Protein AF-L5NZW1-F1 (afdb_monomer_lite)

Radius of gyration: 22.96 Å; chains: 1; bounding box: 48×51×49 Å

pLDDT: mean 84.39, std 19.13, range [32.06, 98.5]

Foldseek 3Di:
DDDDDPDPDPPDPVPDDPVVVVDDDPVVVCVVVVNDDDDDDDDDDDDDDDDDDPLVCLLVVLLVVVVVDDCPVAPQQHEDEDADDDPPDPSRVSNVNSNCVSCVVVRYHYDYDHNPPPPD

Sequence (120 aa):
MSNSAVGCGMHTDDNENPADWLSVPEDVILEACGNPPLPELGIVEQVWETDPIPEAEVPKAAAKAVDTLSFADVPEGGEVALGVGSRGIANLPDIVAGVVDAVSEAGYEPFVFPAMGSHG

Secondary structure (DSSP, 8-state):
-------------TTS-THHHHPPPHHHHHHHTT-PPPPPP----------PPPGGGHHHHHHHHHTTS--TTSPTT-EEEEEE--TT-TTHHHHHHHHHHHHHHTT-EEEEEE--TT--

Structure (mmCIF, N/CA/C/O backbone):
data_AF-L5NZW1-F1
#
_entry.id   AF-L5NZW1-F1
#
loop_
_atom_site.group_PDB
_atom_site.id
_atom_site.type_symbol
_atom_site.label_atom_id
_atom_site.label_alt_id
_atom_site.label_comp_id
_atom_site.label_asym_id
_atom_site.label_entity_id
_atom_site.label_seq_id
_atom_site.pdbx_PDB_ins_code
_atom_site.Cartn_x
_atom_site.Cartn_y
_atom_site.Cartn_z
_atom_site.occupancy
_atom_site.B_iso_or_equiv
_atom_site.auth_seq_id
_atom_site.auth_comp_id
_atom_site.auth_asym_id
_atom_site.auth_atom_id
_atom_site.pdbx_PDB_model_num
ATOM 1 N N . MET A 1 1 ? 30.563 38.244 17.157 1.00 45.81 1 MET A N 1
ATOM 2 C CA . MET A 1 1 ? 29.337 37.431 17.065 1.00 45.81 1 MET A CA 1
ATOM 3 C C . MET A 1 1 ? 28.380 38.134 16.123 1.00 45.81 1 MET A C 1
ATOM 5 O O . MET A 1 1 ? 27.900 39.203 16.462 1.00 45.81 1 MET A O 1
ATOM 9 N N . SER A 1 2 ? 28.184 37.580 14.933 1.00 35.69 2 SER A N 1
ATOM 10 C CA . SER A 1 2 ? 26.993 37.800 14.115 1.00 35.69 2 SER A CA 1
ATOM 11 C C . SER A 1 2 ? 26.959 36.657 13.108 1.00 35.69 2 SER A C 1
ATOM 13 O O . SER A 1 2 ? 27.820 36.574 12.235 1.00 35.69 2 SER A O 1
ATOM 15 N N . ASN A 1 3 ? 26.040 35.719 13.327 1.00 37.75 3 ASN A N 1
ATOM 16 C CA . ASN A 1 3 ? 25.684 34.695 12.354 1.00 37.75 3 ASN A CA 1
ATOM 17 C C . ASN A 1 3 ? 24.956 35.389 11.202 1.00 37.75 3 ASN A C 1
ATOM 19 O O . ASN A 1 3 ? 23.942 36.044 11.436 1.00 37.75 3 ASN A O 1
ATOM 23 N N . SER A 1 4 ? 25.417 35.190 9.972 1.00 36.84 4 SER A N 1
ATOM 24 C CA . SER A 1 4 ? 24.576 35.372 8.793 1.00 36.84 4 SER A CA 1
ATOM 25 C C . SER A 1 4 ? 24.3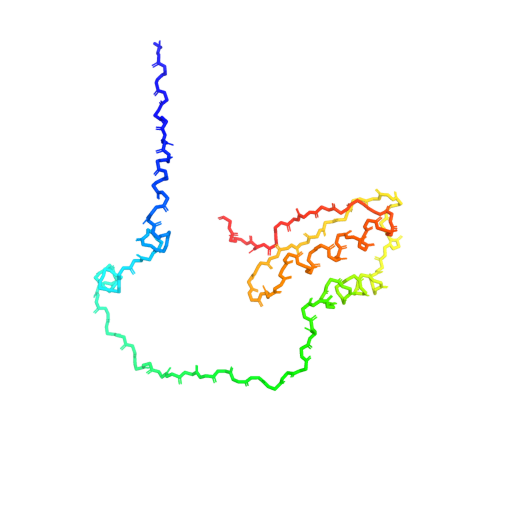94 33.996 8.171 1.00 36.84 4 SER A C 1
ATOM 27 O O . SER A 1 4 ? 25.341 33.391 7.673 1.00 36.84 4 SER A O 1
ATOM 29 N N . ALA A 1 5 ? 23.188 33.459 8.337 1.00 37.28 5 ALA A N 1
ATOM 30 C CA . ALA A 1 5 ? 22.764 32.221 7.717 1.00 37.28 5 ALA A CA 1
ATOM 31 C C . ALA A 1 5 ? 22.720 32.426 6.198 1.00 37.28 5 ALA A C 1
ATOM 33 O O . ALA A 1 5 ? 22.036 33.325 5.710 1.00 37.28 5 ALA A O 1
ATOM 34 N N . VAL A 1 6 ? 23.448 31.591 5.458 1.00 40.75 6 VAL A N 1
ATOM 35 C CA . VAL A 1 6 ? 23.277 31.468 4.010 1.00 40.75 6 VAL A CA 1
ATOM 36 C C . VAL A 1 6 ? 21.967 30.719 3.796 1.00 40.75 6 VAL A C 1
ATOM 38 O O . VAL A 1 6 ? 21.898 29.503 3.957 1.00 40.75 6 VAL A O 1
ATOM 41 N N . GLY A 1 7 ? 20.903 31.466 3.510 1.00 33.06 7 GLY A N 1
ATOM 42 C CA . GLY A 1 7 ? 19.650 30.903 3.030 1.00 33.06 7 GLY A CA 1
ATOM 43 C C . GLY A 1 7 ? 19.849 30.403 1.605 1.00 33.06 7 GLY A C 1
ATOM 44 O O . GLY A 1 7 ? 20.057 31.200 0.694 1.00 33.06 7 GLY A O 1
ATOM 45 N N . CYS A 1 8 ? 19.800 29.087 1.413 1.00 32.06 8 CYS A N 1
ATOM 46 C CA . CYS A 1 8 ? 19.634 28.496 0.093 1.00 32.06 8 CYS A CA 1
ATOM 47 C C . CYS A 1 8 ? 18.162 28.686 -0.296 1.00 32.06 8 CYS A C 1
ATOM 49 O O . CYS A 1 8 ? 17.291 27.926 0.122 1.00 32.06 8 CYS A O 1
ATOM 51 N N . GLY A 1 9 ? 17.866 29.787 -0.986 1.00 35.25 9 GLY A N 1
ATOM 52 C CA . GLY A 1 9 ? 16.557 30.011 -1.584 1.00 35.25 9 GLY A CA 1
ATOM 53 C C . GLY A 1 9 ? 16.448 29.175 -2.851 1.00 35.25 9 GLY A C 1
ATOM 54 O O . GLY A 1 9 ? 17.135 29.470 -3.825 1.00 35.25 9 GLY A O 1
ATOM 55 N N . MET A 1 10 ? 15.598 28.148 -2.841 1.00 43.09 10 MET A N 1
ATOM 56 C CA . MET A 1 10 ? 15.109 27.541 -4.077 1.00 43.09 10 MET A CA 1
ATOM 57 C C . MET A 1 10 ? 14.234 28.585 -4.771 1.00 43.09 10 MET A C 1
ATOM 59 O O . MET A 1 10 ? 13.127 28.877 -4.321 1.00 43.09 10 MET A O 1
ATOM 63 N N . HIS A 1 11 ? 14.767 29.205 -5.820 1.00 41.41 11 HIS A N 1
ATOM 64 C CA . HIS A 1 11 ? 13.953 29.895 -6.808 1.00 41.41 11 HIS A CA 1
ATOM 65 C C . HIS A 1 11 ? 13.449 28.802 -7.747 1.00 41.41 11 HIS A C 1
ATOM 67 O O . HIS A 1 11 ? 14.227 28.253 -8.519 1.00 41.41 11 HIS A O 1
ATOM 73 N N . THR A 1 12 ? 12.194 28.397 -7.594 1.00 45.81 12 THR A N 1
ATOM 74 C CA . THR A 1 12 ? 11.551 27.489 -8.542 1.00 45.81 12 THR A CA 1
ATOM 75 C C . THR A 1 12 ? 10.972 28.350 -9.656 1.00 45.81 12 THR A C 1
ATOM 77 O O . THR A 1 12 ? 9.923 28.966 -9.475 1.00 45.81 12 THR A O 1
ATOM 80 N N . ASP A 1 13 ? 11.682 28.447 -10.778 1.00 47.59 13 ASP A N 1
ATOM 81 C CA . ASP A 1 13 ? 11.063 28.861 -12.032 1.00 47.59 13 ASP A CA 1
ATOM 82 C C . ASP A 1 13 ? 10.147 27.713 -12.490 1.00 47.59 13 ASP A C 1
ATOM 84 O O . ASP A 1 13 ? 10.609 26.610 -12.774 1.00 47.59 13 ASP A O 1
ATOM 88 N N . ASP A 1 14 ? 8.837 27.968 -12.567 1.00 53.41 14 ASP A N 1
ATOM 89 C CA . ASP A 1 14 ? 7.776 27.001 -12.926 1.00 53.41 14 ASP A CA 1
ATOM 90 C C . ASP A 1 14 ? 7.855 26.482 -14.386 1.00 53.41 14 ASP A C 1
ATOM 92 O O . ASP A 1 14 ? 6.894 25.924 -14.917 1.00 53.41 14 ASP A O 1
ATOM 96 N N . ASN A 1 15 ? 8.988 26.688 -15.065 1.00 55.72 15 ASN A N 1
ATOM 97 C CA . ASN A 1 15 ? 9.197 26.400 -16.484 1.00 55.72 15 ASN A CA 1
ATOM 98 C C . ASN A 1 15 ? 10.436 25.529 -16.769 1.00 55.72 15 ASN A C 1
ATOM 100 O O . ASN A 1 15 ? 10.734 25.271 -17.935 1.00 55.72 15 ASN A O 1
ATOM 104 N N . GLU A 1 16 ? 11.154 25.074 -15.739 1.00 57.50 16 GLU A N 1
ATOM 105 C CA . GLU A 1 16 ? 12.257 24.118 -15.877 1.00 57.50 16 GLU A CA 1
ATOM 106 C C . GLU A 1 16 ? 11.764 22.703 -15.553 1.00 57.50 16 GLU A C 1
ATOM 108 O O . GLU A 1 16 ? 11.171 22.452 -14.501 1.00 57.50 16 GLU A O 1
ATOM 113 N N . ASN A 1 17 ? 11.973 21.760 -16.476 1.00 65.50 17 ASN A N 1
ATOM 114 C CA . ASN A 1 17 ? 11.604 20.368 -16.254 1.00 65.50 17 ASN A CA 1
ATOM 115 C C . ASN A 1 17 ? 12.516 19.793 -15.162 1.00 65.50 17 ASN A C 1
ATOM 117 O O . ASN A 1 17 ? 13.733 19.766 -15.347 1.00 65.50 17 ASN A O 1
ATOM 121 N N . PRO A 1 18 ? 11.979 19.278 -14.044 1.00 58.09 18 PRO A N 1
ATOM 122 C CA . PRO A 1 18 ? 12.816 18.774 -12.972 1.00 58.09 18 PRO A CA 1
ATOM 123 C C . PRO A 1 18 ? 13.696 17.572 -13.362 1.00 58.09 18 PRO A C 1
ATOM 125 O O . PRO A 1 18 ? 14.648 17.240 -12.661 1.00 58.09 18 PRO A O 1
ATOM 128 N N . ALA A 1 19 ? 13.415 16.925 -14.495 1.00 60.75 19 ALA A N 1
ATOM 129 C CA . ALA A 1 19 ? 14.306 15.921 -15.063 1.00 60.75 19 ALA A CA 1
ATOM 130 C C . ALA A 1 19 ? 15.689 16.495 -15.427 1.00 60.75 19 ALA A C 1
ATOM 132 O O . ALA A 1 19 ? 16.689 15.801 -15.251 1.00 60.75 19 ALA A O 1
ATOM 133 N N . ASP A 1 20 ? 15.762 17.762 -15.843 1.00 62.72 20 ASP A N 1
ATOM 134 C CA . ASP A 1 20 ? 16.984 18.377 -16.375 1.00 62.72 20 ASP A CA 1
ATOM 135 C C . ASP A 1 20 ? 18.071 18.574 -15.300 1.00 62.72 20 ASP A C 1
ATOM 137 O O . ASP A 1 20 ? 19.254 18.641 -15.628 1.00 62.72 20 ASP A O 1
ATOM 141 N N . TRP A 1 21 ? 17.703 18.602 -14.010 1.00 61.47 21 TRP A N 1
ATOM 142 C CA . TRP A 1 21 ? 18.652 18.659 -12.885 1.00 61.47 21 TRP A CA 1
ATOM 143 C C . TRP A 1 21 ? 18.908 17.304 -12.206 1.00 61.47 21 TRP A C 1
ATOM 145 O O . TRP A 1 21 ? 19.814 17.198 -11.377 1.00 61.47 21 TRP A O 1
ATOM 155 N N . LEU A 1 22 ? 18.133 16.268 -12.542 1.00 67.06 22 LEU A N 1
ATOM 156 C CA . LEU A 1 22 ? 18.255 14.916 -11.978 1.00 67.06 22 LEU A CA 1
ATOM 157 C C . LEU A 1 22 ? 18.990 13.941 -12.905 1.00 67.06 22 LEU A C 1
ATOM 159 O O . LEU A 1 22 ? 19.487 12.915 -12.436 1.00 67.06 22 LEU A O 1
ATOM 163 N N . SER A 1 23 ? 19.060 14.229 -14.205 1.00 81.19 23 SER A N 1
ATOM 164 C CA . SER A 1 23 ? 19.738 13.377 -15.181 1.00 81.19 23 SER A CA 1
ATOM 165 C C . SER A 1 23 ? 21.145 13.877 -15.495 1.00 81.19 23 SER A C 1
ATOM 167 O O . SER A 1 23 ? 21.329 15.018 -15.911 1.00 81.19 23 SER A O 1
ATOM 169 N N . VAL A 1 24 ? 22.137 12.999 -15.353 1.00 84.62 24 VAL A N 1
ATOM 170 C CA . VAL A 1 24 ? 23.502 13.244 -15.835 1.00 84.62 24 VAL A CA 1
ATOM 171 C C . VAL A 1 24 ? 23.609 12.718 -17.273 1.00 84.62 24 VAL A C 1
ATOM 173 O O . VAL A 1 24 ? 23.203 11.577 -17.511 1.00 84.62 24 VAL A O 1
ATOM 176 N N . PRO A 1 25 ? 24.139 13.505 -18.226 1.00 88.50 25 PRO A N 1
ATOM 177 C CA . PRO A 1 25 ? 24.402 13.035 -19.584 1.00 88.50 25 PRO A CA 1
ATOM 178 C C . PRO A 1 25 ? 25.300 11.788 -19.620 1.00 88.50 25 PRO A C 1
ATOM 180 O O . PRO A 1 25 ? 26.214 11.640 -18.806 1.00 88.50 25 PRO A O 1
ATOM 183 N N . GLU A 1 26 ? 25.048 10.886 -20.571 1.00 87.00 26 GLU A N 1
ATOM 184 C CA . GLU A 1 26 ? 25.789 9.621 -20.707 1.00 87.00 26 GLU A CA 1
ATOM 185 C C . GLU A 1 26 ? 27.298 9.840 -20.883 1.00 87.00 26 GLU A C 1
ATOM 187 O O . GLU A 1 26 ? 28.101 9.145 -20.265 1.00 87.00 26 GLU A O 1
ATOM 192 N N . ASP A 1 27 ? 27.690 10.826 -21.686 1.00 89.94 27 ASP A N 1
ATOM 193 C CA . ASP A 1 27 ? 29.088 11.173 -21.942 1.00 89.94 27 ASP A CA 1
ATOM 194 C C . ASP A 1 27 ? 29.824 11.589 -20.662 1.00 89.94 27 ASP A C 1
ATOM 196 O O . ASP A 1 27 ? 30.942 11.135 -20.423 1.00 89.94 27 ASP A O 1
ATOM 200 N N . VAL A 1 28 ? 29.170 12.361 -19.792 1.00 91.25 28 VAL A N 1
ATOM 201 C CA . VAL A 1 28 ? 29.706 12.746 -18.478 1.00 91.25 28 VAL A CA 1
ATOM 202 C C . VAL A 1 28 ? 29.886 11.525 -17.569 1.00 91.25 28 VAL A C 1
ATOM 204 O O . VAL A 1 28 ? 30.892 11.423 -16.863 1.00 91.25 28 VAL A O 1
ATOM 207 N N . ILE A 1 29 ? 28.944 10.574 -17.589 1.00 89.12 29 ILE A N 1
ATOM 208 C CA . ILE A 1 29 ? 29.047 9.323 -16.817 1.00 89.12 29 ILE A CA 1
ATOM 209 C C . ILE A 1 29 ? 30.225 8.484 -17.323 1.00 89.12 29 ILE A C 1
ATOM 211 O O . ILE A 1 29 ? 31.037 8.011 -16.525 1.00 89.12 29 ILE A O 1
ATOM 215 N N . LEU A 1 30 ? 30.343 8.313 -18.641 1.00 89.75 30 LEU A N 1
ATOM 216 C CA . LEU A 1 30 ? 31.421 7.544 -19.260 1.00 89.75 30 LEU A CA 1
ATOM 217 C C . LEU A 1 30 ? 32.791 8.161 -18.961 1.00 89.75 30 LEU A C 1
ATOM 219 O O . LEU A 1 30 ? 33.702 7.432 -18.557 1.00 89.75 30 LEU A O 1
ATOM 223 N N . GLU A 1 31 ? 32.922 9.486 -19.067 1.00 93.19 31 GLU A N 1
ATOM 224 C CA . GLU A 1 31 ? 34.147 10.210 -18.721 1.00 93.19 31 GLU A CA 1
ATOM 225 C C . GLU A 1 31 ? 34.522 10.002 -17.247 1.00 93.19 31 GLU A C 1
ATOM 227 O O . GLU A 1 31 ? 35.653 9.606 -16.950 1.00 93.19 31 GLU A O 1
ATOM 232 N N . ALA A 1 32 ? 33.572 10.187 -16.324 1.00 92.81 32 ALA A N 1
ATOM 233 C CA . ALA A 1 32 ? 33.794 10.006 -14.888 1.00 92.81 32 ALA A CA 1
ATOM 234 C C . ALA A 1 32 ? 34.198 8.566 -14.524 1.00 92.81 32 ALA A C 1
ATOM 236 O O . ALA A 1 32 ? 34.987 8.351 -13.602 1.00 92.81 32 ALA A O 1
ATOM 237 N N . CYS A 1 33 ? 33.690 7.575 -15.261 1.00 91.62 33 CYS A N 1
ATOM 238 C CA . CYS A 1 33 ? 34.047 6.168 -15.102 1.00 91.62 33 CYS A CA 1
ATOM 239 C C . CYS A 1 33 ? 35.350 5.766 -15.821 1.00 91.62 33 CYS A C 1
ATOM 241 O O . CYS A 1 33 ? 35.762 4.611 -15.711 1.00 91.62 33 CYS A O 1
ATOM 243 N N . GLY A 1 34 ? 36.017 6.683 -16.531 1.00 94.69 34 GLY A N 1
ATOM 244 C CA . GLY A 1 34 ? 37.280 6.422 -17.226 1.00 94.69 34 GLY A CA 1
ATOM 245 C C . GLY A 1 34 ? 37.129 5.755 -18.596 1.00 94.69 34 GLY A C 1
ATOM 246 O O . GLY A 1 34 ? 38.048 5.065 -19.034 1.00 94.69 34 GLY A O 1
ATOM 247 N N . ASN A 1 35 ? 35.990 5.949 -19.267 1.00 92.31 35 ASN A N 1
ATOM 248 C CA . ASN A 1 35 ? 35.655 5.388 -20.581 1.00 92.31 35 ASN A CA 1
ATOM 249 C C . ASN A 1 35 ? 35.917 3.873 -20.701 1.00 92.31 35 ASN A C 1
ATOM 251 O O . ASN A 1 35 ? 36.620 3.437 -21.622 1.00 92.31 35 ASN A O 1
ATOM 255 N N . PRO A 1 36 ? 35.390 3.043 -19.781 1.00 92.56 36 PRO A N 1
ATOM 256 C CA . PRO A 1 36 ? 35.540 1.604 -19.899 1.00 92.56 36 PRO A CA 1
ATOM 257 C C . PRO A 1 36 ? 34.781 1.109 -21.142 1.00 92.56 36 PRO A C 1
ATOM 259 O O . PRO A 1 36 ? 33.702 1.625 -21.446 1.00 92.56 36 PRO A O 1
ATOM 262 N N . PRO A 1 37 ? 35.287 0.092 -21.860 1.00 91.12 37 PRO A N 1
ATOM 263 C CA . PRO A 1 37 ? 34.492 -0.559 -22.890 1.00 91.12 37 PRO A CA 1
ATOM 264 C C . PRO A 1 37 ? 33.258 -1.190 -22.235 1.00 91.12 37 PRO A C 1
ATOM 266 O O . PRO A 1 37 ? 33.385 -2.015 -21.326 1.00 91.12 37 PRO A O 1
ATOM 269 N N . LEU A 1 38 ? 32.066 -0.796 -22.683 1.00 88.38 38 LEU A N 1
ATOM 270 C CA . LEU A 1 38 ? 30.826 -1.427 -22.243 1.00 88.38 38 LEU A CA 1
ATOM 271 C C . LEU A 1 38 ? 30.731 -2.846 -22.832 1.00 88.38 38 LEU A C 1
ATOM 273 O O . LEU A 1 38 ? 31.165 -3.068 -23.967 1.00 88.38 38 LEU A O 1
ATOM 277 N N . PRO A 1 39 ? 30.183 -3.821 -22.085 1.00 90.88 39 PRO A N 1
ATOM 278 C CA . PRO A 1 39 ? 29.913 -5.145 -22.632 1.00 90.88 39 PRO A CA 1
ATOM 279 C C . PRO A 1 39 ? 28.852 -5.065 -23.738 1.00 90.88 39 PRO A C 1
ATOM 281 O O . PRO A 1 39 ? 28.100 -4.096 -23.822 1.00 90.88 39 PRO A O 1
ATOM 284 N N . GLU A 1 40 ? 28.748 -6.107 -24.565 1.00 92.44 40 GLU A N 1
ATOM 285 C CA . GLU A 1 40 ? 27.620 -6.230 -25.492 1.00 92.44 40 GLU A CA 1
ATOM 286 C C . GLU A 1 40 ? 26.306 -6.277 -24.696 1.00 92.44 40 GLU A C 1
ATOM 288 O O . GLU A 1 40 ? 26.093 -7.168 -23.870 1.00 92.44 40 GLU A O 1
ATOM 293 N N . LEU A 1 41 ? 25.435 -5.293 -24.924 1.00 91.75 41 LEU A N 1
ATOM 294 C CA . LEU A 1 41 ? 24.122 -5.205 -24.294 1.00 91.75 41 LEU A CA 1
ATOM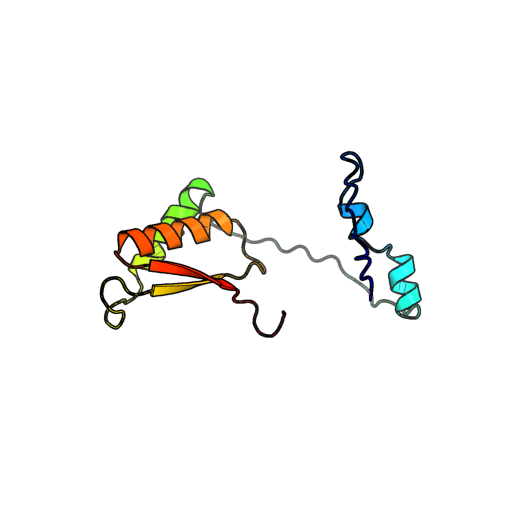 295 C C . LEU A 1 41 ? 23.063 -5.770 -25.243 1.00 91.75 41 LEU A C 1
ATOM 297 O O . LEU A 1 41 ? 23.034 -5.444 -26.429 1.00 91.75 41 LEU A O 1
ATOM 301 N N . GLY A 1 42 ? 22.172 -6.604 -24.711 1.00 92.62 42 GLY A N 1
ATOM 302 C CA . GLY A 1 42 ? 20.978 -7.072 -25.409 1.00 92.62 42 GLY A CA 1
ATOM 303 C C . GLY A 1 42 ? 19.730 -6.398 -24.850 1.00 92.62 42 GLY A C 1
ATOM 304 O O . GLY A 1 42 ? 19.648 -6.141 -23.649 1.00 92.62 42 GLY A O 1
ATOM 305 N N . ILE A 1 43 ? 18.743 -6.138 -25.707 1.00 93.50 43 ILE A N 1
ATOM 306 C CA . ILE A 1 43 ? 17.421 -5.697 -25.254 1.00 93.50 43 ILE A CA 1
ATOM 307 C C . ILE A 1 43 ? 16.683 -6.914 -24.697 1.00 93.50 43 ILE A C 1
ATOM 309 O O . ILE A 1 43 ? 16.551 -7.930 -25.381 1.00 93.50 43 ILE A O 1
ATOM 313 N N . VAL A 1 44 ? 16.195 -6.800 -23.464 1.00 93.00 44 VAL A N 1
ATOM 314 C CA . VAL A 1 44 ? 15.314 -7.790 -22.841 1.00 93.00 44 VAL A CA 1
ATOM 315 C C . VAL A 1 44 ? 13.963 -7.132 -22.612 1.00 93.00 44 VAL A C 1
ATOM 317 O O . VAL A 1 44 ? 13.878 -6.102 -21.948 1.00 93.00 44 VAL A O 1
ATOM 320 N N . GLU A 1 45 ? 12.912 -7.737 -23.152 1.00 91.56 45 GLU A N 1
ATOM 321 C CA . GLU A 1 45 ? 11.535 -7.382 -22.830 1.00 91.56 45 GLU A CA 1
ATOM 322 C C . GLU A 1 45 ? 10.970 -8.429 -21.872 1.00 91.56 45 GLU A C 1
ATOM 324 O O . GLU A 1 45 ? 11.072 -9.634 -22.109 1.00 91.56 45 GLU A O 1
ATOM 329 N N . GLN A 1 46 ? 10.386 -7.964 -20.772 1.00 88.62 46 GLN A N 1
ATOM 330 C CA . GLN A 1 46 ? 9.741 -8.822 -19.790 1.00 88.62 46 GLN A CA 1
ATOM 331 C C . GLN A 1 46 ? 8.228 -8.716 -19.965 1.00 88.62 46 GLN A C 1
ATOM 333 O O . GLN A 1 46 ? 7.612 -7.744 -19.530 1.00 88.62 46 GLN A O 1
ATOM 338 N N . VAL A 1 47 ? 7.642 -9.729 -20.598 1.00 90.38 47 VAL A N 1
ATOM 339 C CA . VAL A 1 47 ? 6.194 -9.851 -20.788 1.00 90.38 47 VAL A CA 1
ATOM 340 C C . VAL A 1 47 ? 5.652 -10.810 -19.738 1.00 90.38 47 VAL A C 1
ATOM 342 O O . VAL A 1 47 ? 6.095 -11.955 -19.654 1.00 90.38 47 VAL A O 1
ATOM 345 N N . TRP A 1 48 ? 4.695 -10.350 -18.939 1.00 85.81 48 TRP A N 1
ATOM 346 C CA . TRP A 1 48 ? 4.019 -11.181 -17.950 1.00 85.81 48 TRP A CA 1
ATOM 347 C C . TRP A 1 48 ? 2.596 -11.493 -18.404 1.00 85.81 48 TRP A C 1
ATOM 349 O O . TRP A 1 48 ? 1.857 -10.587 -18.784 1.00 85.81 48 TRP A O 1
ATOM 359 N N . GLU A 1 49 ? 2.186 -12.756 -18.300 1.00 91.56 49 GLU A N 1
ATOM 360 C CA . GLU A 1 49 ? 0.766 -13.109 -18.289 1.00 91.56 49 GLU A CA 1
ATOM 361 C C . GLU A 1 49 ? 0.248 -12.896 -16.863 1.00 91.56 49 GLU A C 1
ATOM 363 O O . GLU A 1 49 ? 0.591 -13.649 -15.951 1.00 91.56 49 GLU A O 1
ATOM 368 N N . THR A 1 50 ? -0.521 -11.829 -16.648 1.00 89.19 50 THR A N 1
ATOM 369 C CA . THR A 1 50 ? -1.055 -11.476 -15.327 1.00 89.19 50 THR A CA 1
ATOM 370 C C . THR A 1 50 ? -2.571 -11.357 -15.359 1.00 89.19 50 THR A C 1
ATOM 372 O O . THR A 1 50 ? -3.166 -11.007 -16.376 1.00 89.19 50 THR A O 1
ATOM 375 N N . ASP A 1 51 ? -3.185 -11.630 -14.210 1.00 92.81 51 ASP A N 1
ATOM 376 C CA . ASP A 1 51 ? -4.560 -11.249 -13.887 1.00 92.81 51 ASP A CA 1
ATOM 377 C C . ASP A 1 51 ? -4.479 -10.166 -12.796 1.00 92.81 51 ASP A C 1
ATOM 379 O O . ASP A 1 51 ? -4.374 -10.491 -11.608 1.00 92.81 51 ASP A O 1
ATOM 383 N N . PRO A 1 52 ? -4.332 -8.881 -13.174 1.00 91.81 52 PRO A N 1
ATOM 384 C CA . PRO A 1 52 ? -4.050 -7.821 -12.219 1.00 91.81 52 PRO A CA 1
ATOM 385 C C . PRO A 1 52 ? -5.296 -7.448 -11.415 1.00 91.81 52 PRO A C 1
ATOM 387 O O . PRO A 1 52 ? -6.418 -7.443 -11.920 1.00 91.81 52 PRO A O 1
ATOM 390 N N . ILE A 1 53 ? -5.082 -7.028 -10.168 1.00 95.00 53 ILE A N 1
ATOM 391 C CA . ILE A 1 53 ? -6.130 -6.367 -9.389 1.00 95.00 53 ILE A CA 1
ATOM 392 C C . ILE A 1 53 ? -6.441 -5.026 -10.075 1.00 95.00 53 ILE A C 1
ATOM 394 O O . ILE A 1 53 ? -5.511 -4.242 -10.289 1.00 95.00 53 ILE A O 1
ATOM 398 N N . PRO A 1 54 ? -7.710 -4.729 -10.415 1.00 95.31 54 PRO A N 1
ATOM 399 C CA . PRO A 1 54 ? -8.084 -3.417 -10.933 1.00 95.31 54 PRO A CA 1
ATOM 400 C C . PRO A 1 54 ? -7.687 -2.316 -9.948 1.00 95.31 54 PRO A C 1
ATOM 402 O O . PRO A 1 54 ? -7.923 -2.468 -8.753 1.00 95.31 54 PRO A O 1
ATOM 405 N N . GLU A 1 55 ? -7.145 -1.196 -10.431 1.00 93.56 55 GLU A N 1
ATOM 406 C CA . GLU A 1 55 ? -6.629 -0.109 -9.574 1.00 93.56 55 GLU A CA 1
ATOM 407 C C . GLU A 1 55 ? -7.644 0.341 -8.510 1.00 93.56 55 GLU A C 1
ATOM 409 O O . GLU A 1 55 ? -7.308 0.459 -7.336 1.00 93.56 55 GLU A O 1
ATOM 414 N N . ALA A 1 56 ? -8.919 0.465 -8.887 1.00 95.75 56 ALA A N 1
ATOM 415 C CA . ALA A 1 56 ? -9.998 0.846 -7.973 1.00 95.75 56 ALA A CA 1
ATOM 416 C C . ALA A 1 56 ? -10.274 -0.173 -6.843 1.00 95.75 56 ALA A C 1
ATOM 418 O O . ALA A 1 56 ? -10.859 0.185 -5.824 1.00 95.75 56 ALA A O 1
ATOM 419 N N . GLU A 1 57 ? -9.880 -1.438 -7.008 1.00 97.56 57 GLU A N 1
ATOM 420 C CA . GLU A 1 57 ? -10.033 -2.496 -5.999 1.00 97.56 57 GLU A CA 1
ATOM 421 C C . GLU A 1 57 ? -8.763 -2.675 -5.147 1.00 97.56 57 GLU A C 1
ATOM 423 O O . GLU A 1 57 ? -8.808 -3.392 -4.146 1.00 97.56 57 GLU A O 1
ATOM 428 N N . VAL A 1 58 ? -7.642 -2.026 -5.491 1.00 97.69 58 VAL A N 1
ATOM 429 C CA . VAL A 1 58 ? -6.360 -2.165 -4.774 1.00 97.69 58 VAL A CA 1
ATOM 430 C C . VAL A 1 58 ? -6.472 -1.824 -3.281 1.00 97.69 58 VAL A C 1
ATOM 432 O O . VAL A 1 58 ? -6.055 -2.670 -2.484 1.00 97.69 58 VAL A O 1
ATOM 435 N N . PRO A 1 59 ? -7.072 -0.688 -2.855 1.00 97.75 59 PRO A N 1
ATOM 436 C CA . PRO A 1 59 ? -7.204 -0.379 -1.428 1.00 97.75 59 PRO A CA 1
ATOM 437 C C . PRO A 1 59 ? -7.959 -1.468 -0.665 1.00 97.75 59 PRO A C 1
ATOM 439 O O . PRO A 1 59 ? -7.538 -1.916 0.397 1.00 97.75 59 PRO A O 1
ATOM 442 N N . LYS A 1 60 ? -9.057 -1.959 -1.246 1.00 97.81 60 LYS A N 1
ATOM 443 C CA . LYS A 1 60 ? -9.905 -2.990 -0.644 1.00 97.81 60 LYS A CA 1
ATOM 444 C C . LYS A 1 60 ? -9.208 -4.347 -0.583 1.00 97.81 60 LYS A C 1
ATOM 446 O O . LYS A 1 60 ? -9.370 -5.081 0.390 1.00 97.81 60 LYS A O 1
ATOM 451 N N . ALA A 1 61 ? -8.442 -4.699 -1.613 1.00 97.81 61 ALA A N 1
ATOM 452 C CA . ALA A 1 61 ? -7.636 -5.912 -1.611 1.00 97.81 61 ALA A CA 1
ATOM 453 C C . ALA A 1 61 ? -6.541 -5.852 -0.534 1.00 97.81 61 ALA A C 1
ATOM 455 O O . ALA A 1 61 ? -6.322 -6.846 0.160 1.00 97.81 61 ALA A O 1
ATOM 456 N N . ALA A 1 62 ? -5.904 -4.690 -0.358 1.00 97.69 62 ALA A N 1
ATOM 457 C CA . ALA A 1 62 ? -4.917 -4.455 0.691 1.00 97.69 62 ALA A CA 1
ATOM 458 C C . ALA A 1 62 ? -5.545 -4.516 2.095 1.00 97.69 62 ALA A C 1
ATOM 460 O O . ALA A 1 62 ? -5.033 -5.230 2.954 1.00 97.69 62 ALA A O 1
ATOM 461 N N . ALA A 1 63 ? -6.697 -3.869 2.297 1.00 98.06 63 ALA A N 1
ATOM 462 C CA . ALA A 1 63 ? -7.473 -3.936 3.535 1.00 98.06 63 ALA A CA 1
ATOM 463 C C . ALA A 1 63 ? -7.818 -5.386 3.911 1.00 98.06 63 ALA A C 1
ATOM 465 O O . ALA A 1 63 ? -7.530 -5.835 5.015 1.00 98.06 63 ALA A O 1
ATOM 466 N N . LYS A 1 64 ? -8.324 -6.174 2.955 1.00 97.94 64 LYS A N 1
ATOM 467 C CA . LYS A 1 64 ? -8.647 -7.594 3.164 1.00 97.94 64 LYS A CA 1
ATOM 468 C C . LYS A 1 64 ? -7.433 -8.441 3.568 1.00 97.94 64 LYS A C 1
ATOM 470 O O . LYS A 1 64 ? -7.588 -9.462 4.233 1.00 97.94 64 LYS A O 1
ATOM 475 N N . ALA A 1 65 ? -6.223 -8.068 3.153 1.00 97.12 65 ALA A N 1
ATOM 476 C CA . ALA A 1 65 ? -5.021 -8.782 3.577 1.00 97.12 65 ALA A CA 1
ATOM 477 C C . ALA A 1 65 ? -4.769 -8.629 5.089 1.00 97.12 65 ALA A C 1
ATOM 479 O O . ALA A 1 65 ? -4.259 -9.564 5.710 1.00 97.12 65 ALA A O 1
ATOM 480 N N . VAL A 1 66 ? -5.176 -7.505 5.691 1.00 97.12 66 VAL A N 1
ATOM 481 C CA . VAL A 1 66 ? -5.073 -7.255 7.139 1.00 97.12 66 VAL A CA 1
ATOM 482 C C . VAL A 1 66 ? -5.904 -8.257 7.940 1.00 97.12 66 VAL A C 1
ATOM 484 O O . VAL A 1 66 ? -5.429 -8.728 8.970 1.00 97.12 66 VAL A O 1
ATOM 487 N N . ASP A 1 67 ? -7.061 -8.692 7.426 1.00 94.06 67 ASP A N 1
ATOM 488 C CA . ASP A 1 67 ? -7.927 -9.698 8.071 1.00 94.06 67 ASP A CA 1
ATOM 489 C C . ASP A 1 67 ? -7.215 -11.037 8.344 1.00 94.06 67 ASP A C 1
ATOM 491 O O . ASP A 1 67 ? -7.667 -11.844 9.156 1.00 94.06 67 ASP A O 1
ATOM 495 N N . THR A 1 68 ? -6.112 -11.310 7.638 1.00 95.25 68 THR A N 1
ATOM 496 C CA . THR A 1 68 ? -5.326 -12.543 7.800 1.00 95.25 68 THR A CA 1
ATOM 497 C C . THR A 1 68 ? -4.267 -12.454 8.901 1.00 95.25 68 THR A C 1
ATOM 499 O O . THR A 1 68 ? -3.659 -13.469 9.251 1.00 95.25 68 THR A O 1
ATOM 502 N N . LEU A 1 69 ? -4.032 -11.260 9.449 1.00 94.12 69 LEU A N 1
ATOM 503 C CA . LEU A 1 69 ? -3.034 -11.008 10.480 1.00 94.12 69 LEU A CA 1
ATOM 504 C C . LEU A 1 69 ? -3.601 -11.300 11.875 1.00 94.12 69 LEU A C 1
ATOM 506 O O . LEU A 1 69 ? -4.773 -11.072 12.162 1.00 94.12 69 LEU A O 1
ATOM 510 N N . SER A 1 70 ? -2.742 -11.793 12.768 1.00 94.06 70 SER A N 1
ATOM 511 C CA . SER A 1 70 ? -3.088 -11.957 14.181 1.00 94.06 70 SER A CA 1
ATOM 512 C C . SER A 1 70 ? -2.680 -10.718 14.966 1.00 94.06 70 SER A C 1
ATOM 514 O O . SER A 1 70 ? -1.503 -10.363 14.986 1.00 94.06 70 SER A O 1
ATOM 516 N N . PHE A 1 71 ? -3.638 -10.130 15.679 1.00 94.19 71 PHE A N 1
ATOM 517 C CA . PHE A 1 71 ? -3.401 -9.046 16.634 1.00 94.19 71 PHE A CA 1
ATOM 518 C C . PHE A 1 71 ? -3.490 -9.507 18.098 1.00 94.19 71 PHE A C 1
ATOM 520 O O . PHE A 1 71 ? -3.543 -8.683 19.002 1.00 94.19 71 PHE A O 1
ATOM 527 N N . ALA A 1 72 ? -3.502 -10.821 18.354 1.00 93.38 72 ALA A N 1
ATOM 528 C CA . ALA A 1 72 ? -3.755 -11.381 19.687 1.00 93.38 72 ALA A CA 1
ATOM 529 C C . ALA A 1 72 ? -2.781 -10.894 20.780 1.00 93.38 72 ALA A C 1
ATOM 531 O O . ALA A 1 72 ? -3.170 -10.798 21.941 1.00 93.38 72 ALA A O 1
ATOM 532 N N . ASP A 1 73 ? -1.540 -10.577 20.403 1.00 94.38 73 ASP A N 1
ATOM 533 C CA . ASP A 1 73 ? -0.496 -10.095 21.316 1.00 94.38 73 ASP A CA 1
ATOM 534 C C . ASP A 1 73 ? -0.331 -8.563 21.294 1.00 94.38 73 ASP A C 1
ATOM 536 O O . ASP A 1 73 ? 0.516 -8.016 22.004 1.00 94.38 73 ASP A O 1
ATOM 540 N N . VAL A 1 74 ? -1.120 -7.855 20.480 1.00 94.62 74 VAL A N 1
ATOM 541 C CA . VAL A 1 74 ? -1.121 -6.390 20.423 1.00 94.62 74 VAL A CA 1
ATOM 542 C C . VAL A 1 74 ? -2.119 -5.879 21.465 1.00 94.62 74 VAL A C 1
ATOM 544 O O . VAL A 1 74 ? -3.285 -6.279 21.425 1.00 94.62 74 VAL A O 1
ATOM 547 N N . PRO A 1 75 ? -1.707 -5.006 22.403 1.00 95.62 75 PRO A N 1
ATOM 548 C CA . PRO A 1 75 ? -2.635 -4.395 23.348 1.00 95.62 75 PRO A CA 1
ATOM 549 C C . PRO A 1 75 ? -3.814 -3.723 22.632 1.00 95.62 75 PRO A C 1
ATOM 551 O O . PRO A 1 75 ? -3.640 -3.162 21.552 1.00 95.62 75 PRO A O 1
ATOM 554 N N . GLU A 1 76 ? -5.003 -3.746 23.238 1.00 95.06 76 GLU A N 1
ATOM 555 C CA . GLU A 1 76 ? -6.158 -2.995 22.726 1.00 95.06 76 GLU A CA 1
ATOM 556 C C . GLU A 1 76 ? -5.795 -1.509 22.562 1.00 95.06 76 GLU A C 1
ATOM 558 O O . GLU A 1 76 ? -5.236 -0.904 23.480 1.00 95.06 76 GLU A O 1
ATOM 563 N N . GLY A 1 77 ? -6.079 -0.924 21.392 1.00 96.38 77 GLY A N 1
ATOM 564 C CA . GLY A 1 77 ? -5.667 0.450 21.079 1.00 96.38 77 GLY A CA 1
ATOM 565 C C . GLY A 1 77 ? -4.159 0.636 20.880 1.00 96.38 77 GLY A C 1
ATOM 566 O O . GLY A 1 77 ? -3.686 1.769 20.865 1.00 96.38 77 GLY A O 1
ATOM 567 N N . GLY A 1 78 ? -3.391 -0.452 20.786 1.00 97.56 78 GLY A N 1
ATOM 568 C CA . GLY A 1 78 ? -1.944 -0.416 20.614 1.00 97.56 78 GLY A CA 1
ATOM 569 C C . GLY A 1 78 ? -1.508 0.148 19.261 1.00 97.56 78 GLY A C 1
ATOM 570 O O . GLY A 1 78 ? -2.260 0.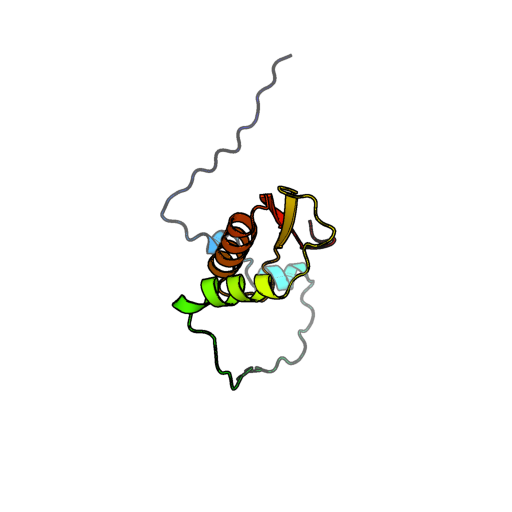142 18.286 1.00 97.56 78 GLY A O 1
ATOM 571 N N . GLU A 1 79 ? -0.260 0.611 19.209 1.00 97.25 79 GLU A N 1
ATOM 572 C CA . GLU A 1 79 ? 0.354 1.136 17.989 1.00 97.25 79 GLU A CA 1
ATOM 573 C C . GLU A 1 79 ? 0.809 0.005 17.054 1.00 97.25 79 GLU A C 1
ATOM 575 O O . GLU A 1 79 ? 1.383 -0.997 17.492 1.00 97.25 79 GLU A O 1
ATOM 580 N N . VAL A 1 80 ? 0.604 0.188 15.749 1.00 97.38 80 VAL A N 1
ATOM 581 C CA . VAL A 1 80 ? 0.970 -0.773 14.703 1.00 97.38 80 VAL A CA 1
ATOM 582 C C . VAL A 1 80 ? 1.828 -0.076 13.651 1.00 97.38 80 VAL A C 1
ATOM 584 O O . VAL A 1 80 ? 1.379 0.811 12.929 1.00 97.38 80 VAL A O 1
ATOM 587 N N . ALA A 1 81 ? 3.085 -0.503 13.540 1.00 96.62 81 ALA A N 1
ATOM 588 C CA . ALA A 1 81 ? 4.012 0.030 12.548 1.00 96.62 81 ALA A CA 1
ATOM 589 C C . ALA A 1 81 ? 3.761 -0.595 11.167 1.00 96.62 81 ALA A C 1
ATOM 591 O O . ALA A 1 81 ? 3.897 -1.808 10.992 1.00 96.62 81 ALA A O 1
ATOM 592 N N . LEU A 1 82 ? 3.484 0.230 10.161 1.00 96.38 82 LEU A N 1
ATOM 593 C CA . LEU A 1 82 ? 3.420 -0.176 8.761 1.00 96.38 82 LEU A CA 1
ATOM 594 C C . LEU A 1 82 ? 4.784 0.062 8.118 1.00 96.38 82 LEU A C 1
ATOM 596 O O . LEU A 1 82 ? 5.164 1.198 7.834 1.00 96.38 82 LEU A O 1
ATOM 600 N N . GLY A 1 83 ? 5.521 -1.019 7.872 1.00 95.25 83 GLY A N 1
ATOM 601 C CA . GLY A 1 83 ? 6.763 -0.966 7.107 1.00 95.25 83 GLY A CA 1
ATOM 602 C C . GLY A 1 83 ? 6.486 -0.666 5.633 1.00 95.25 83 GLY A C 1
ATOM 603 O O . GLY A 1 83 ? 5.983 -1.532 4.922 1.00 95.25 83 GLY A O 1
ATOM 604 N N . VAL A 1 84 ? 6.837 0.530 5.157 1.00 95.31 84 VAL A N 1
ATOM 605 C CA . VAL A 1 84 ? 6.575 0.962 3.773 1.00 95.31 84 VAL A CA 1
ATOM 606 C C . VAL A 1 84 ? 7.882 1.135 3.000 1.00 95.31 84 VAL A C 1
ATOM 608 O O . VAL A 1 84 ? 8.789 1.853 3.426 1.00 95.31 84 VAL A O 1
ATOM 611 N N . GLY A 1 85 ? 7.974 0.487 1.837 1.00 91.25 85 GLY A N 1
ATOM 612 C CA . GLY A 1 85 ? 9.081 0.620 0.890 1.00 91.25 85 GLY A CA 1
ATOM 613 C C . GLY A 1 85 ? 8.566 0.680 -0.548 1.00 91.25 85 GLY A C 1
ATOM 614 O O . GLY A 1 85 ? 7.647 -0.047 -0.907 1.00 91.25 85 GLY A O 1
ATOM 615 N N . SER A 1 86 ? 9.150 1.548 -1.376 1.00 88.12 86 SER A N 1
ATOM 616 C CA . SER A 1 86 ? 8.637 1.847 -2.724 1.00 88.12 86 SER A CA 1
ATOM 617 C C . SER A 1 86 ? 9.196 0.970 -3.846 1.00 88.12 86 SER A C 1
ATOM 619 O O . SER A 1 86 ? 8.675 0.982 -4.960 1.00 88.12 86 SER A O 1
ATOM 621 N N . ARG A 1 87 ? 10.273 0.216 -3.596 1.00 87.75 87 ARG A N 1
ATOM 622 C CA . ARG A 1 87 ? 10.989 -0.523 -4.647 1.00 87.75 87 ARG A CA 1
ATOM 623 C C . ARG A 1 87 ? 10.097 -1.580 -5.300 1.00 87.75 87 ARG A C 1
ATOM 625 O O . ARG A 1 87 ? 9.772 -2.584 -4.679 1.00 87.75 87 ARG A O 1
ATOM 632 N N . GLY A 1 88 ? 9.771 -1.360 -6.575 1.00 85.88 88 GLY A N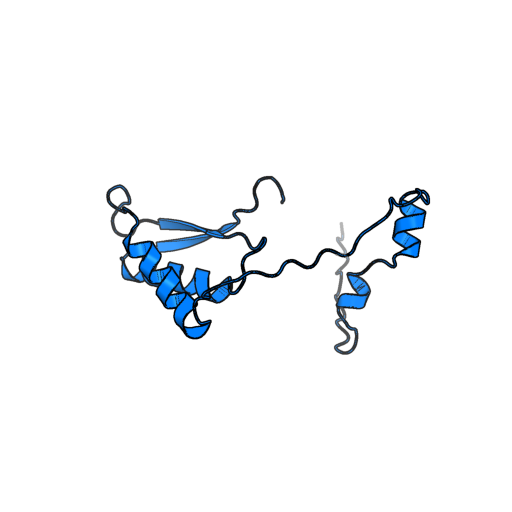 1
ATOM 633 C CA . GLY A 1 88 ? 9.013 -2.305 -7.398 1.00 85.88 88 GLY A CA 1
ATOM 634 C C . GLY A 1 88 ? 7.527 -2.418 -7.047 1.00 85.88 88 GLY A C 1
ATOM 635 O O . GLY A 1 88 ? 6.884 -3.348 -7.522 1.00 85.88 88 GLY A O 1
ATOM 636 N N . ILE A 1 89 ? 6.980 -1.504 -6.236 1.00 89.44 89 ILE A N 1
ATOM 637 C CA . ILE A 1 89 ? 5.563 -1.512 -5.851 1.00 89.44 89 ILE A CA 1
ATOM 638 C C . ILE A 1 89 ? 4.823 -0.388 -6.582 1.00 89.44 89 ILE A C 1
ATOM 640 O O . ILE A 1 89 ? 5.073 0.793 -6.345 1.00 89.44 89 ILE A O 1
ATOM 644 N N . ALA A 1 90 ? 3.895 -0.768 -7.460 1.00 90.75 90 ALA A N 1
ATOM 645 C CA . ALA A 1 90 ? 2.918 0.145 -8.050 1.00 90.75 90 ALA A CA 1
ATOM 646 C C . ALA A 1 90 ? 1.770 0.422 -7.063 1.00 90.75 90 ALA A C 1
ATOM 648 O O . ALA A 1 90 ? 1.523 -0.380 -6.165 1.00 90.75 90 ALA A O 1
ATOM 649 N N . ASN A 1 91 ? 1.055 1.538 -7.239 1.00 94.88 91 ASN A N 1
ATOM 650 C CA . ASN A 1 91 ? -0.121 1.905 -6.431 1.00 94.88 91 ASN A CA 1
ATOM 651 C C . ASN A 1 91 ? 0.161 1.996 -4.918 1.00 94.88 91 ASN A C 1
ATOM 653 O O . ASN A 1 91 ? -0.723 1.774 -4.094 1.00 94.88 91 ASN A O 1
ATOM 657 N N . LEU A 1 92 ? 1.404 2.322 -4.539 1.00 95.62 92 LEU A N 1
ATOM 658 C CA . LEU A 1 92 ? 1.828 2.383 -3.139 1.00 95.62 92 LEU A CA 1
ATOM 659 C C . LEU A 1 92 ? 0.919 3.266 -2.259 1.00 95.62 92 LEU A C 1
ATOM 661 O O . LEU A 1 92 ? 0.587 2.809 -1.167 1.00 95.62 92 LEU A O 1
ATOM 665 N N . PRO A 1 93 ? 0.475 4.472 -2.685 1.00 95.94 93 PRO A N 1
ATO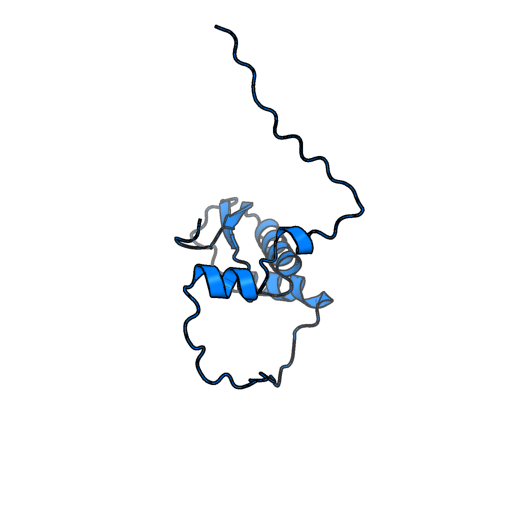M 666 C CA . PRO A 1 93 ? -0.428 5.287 -1.871 1.00 95.94 93 PRO A CA 1
ATOM 667 C C . PRO A 1 93 ? -1.748 4.576 -1.550 1.00 95.94 93 PRO A C 1
ATOM 669 O O . PRO A 1 93 ? -2.161 4.564 -0.395 1.00 95.94 93 PRO A O 1
ATOM 672 N N . ASP A 1 94 ? -2.360 3.931 -2.544 1.00 97.81 94 ASP A N 1
ATOM 673 C CA . ASP A 1 94 ? -3.647 3.238 -2.416 1.00 97.81 94 ASP A CA 1
ATOM 674 C C . ASP A 1 94 ? -3.543 1.984 -1.545 1.00 97.81 94 ASP A C 1
ATOM 676 O O . ASP A 1 94 ? -4.411 1.715 -0.713 1.00 97.81 94 ASP A O 1
ATOM 680 N N . ILE A 1 95 ? -2.449 1.232 -1.699 1.00 97.94 95 ILE A N 1
ATOM 681 C CA . ILE A 1 95 ? -2.148 0.069 -0.858 1.00 97.94 95 ILE A CA 1
ATOM 682 C C . ILE A 1 95 ? -1.980 0.511 0.595 1.00 97.94 95 ILE A C 1
ATOM 684 O O . ILE A 1 95 ? -2.601 -0.061 1.487 1.00 97.94 95 ILE A O 1
ATOM 688 N N . VAL A 1 96 ? -1.141 1.523 0.842 1.00 97.94 96 VAL A N 1
ATOM 689 C CA . VAL A 1 96 ? -0.852 1.995 2.201 1.00 97.94 96 VAL A CA 1
ATOM 690 C C . VAL A 1 96 ? -2.111 2.558 2.852 1.00 97.94 96 VAL A C 1
ATOM 692 O O . VAL A 1 96 ? -2.384 2.201 3.994 1.00 97.94 96 VAL A O 1
ATOM 695 N N . ALA A 1 97 ? -2.902 3.360 2.135 1.00 97.88 97 ALA A N 1
ATOM 696 C CA . ALA A 1 97 ? -4.169 3.886 2.639 1.00 97.88 97 ALA A CA 1
ATOM 697 C C . ALA A 1 97 ? -5.135 2.759 3.037 1.00 97.88 97 ALA A C 1
ATOM 699 O O . ALA A 1 97 ? -5.621 2.750 4.162 1.00 97.88 97 ALA A O 1
ATOM 700 N N . GLY A 1 98 ? -5.323 1.752 2.174 1.00 98.25 98 GLY A N 1
ATOM 701 C CA . GLY A 1 98 ? -6.195 0.614 2.478 1.00 98.25 98 GLY A CA 1
ATOM 702 C C . GLY A 1 98 ? -5.761 -0.186 3.713 1.00 98.25 98 GLY A C 1
ATOM 703 O O . GLY A 1 98 ? -6.607 -0.643 4.479 1.00 98.25 98 GLY A O 1
ATOM 704 N N . VAL A 1 99 ? -4.452 -0.337 3.947 1.00 98.44 99 VAL A N 1
ATOM 705 C CA . VAL A 1 99 ? -3.937 -0.994 5.163 1.00 98.44 99 VAL A CA 1
ATOM 706 C C . VAL A 1 99 ? -4.115 -0.107 6.396 1.00 98.44 99 VAL A C 1
ATOM 708 O O . VAL A 1 99 ? -4.516 -0.617 7.439 1.00 98.44 99 VAL A O 1
ATOM 711 N N . VAL A 1 100 ? -3.830 1.198 6.298 1.00 98.50 100 VAL A N 1
ATOM 712 C CA . VAL A 1 100 ? -4.034 2.161 7.396 1.00 98.50 100 VAL A CA 1
ATOM 713 C C . VAL A 1 100 ? -5.491 2.146 7.845 1.00 98.50 100 VAL A C 1
ATOM 715 O O . VAL A 1 100 ? -5.745 1.942 9.029 1.00 98.50 100 VAL A O 1
ATOM 718 N N . ASP A 1 101 ? -6.429 2.272 6.905 1.00 98.38 101 ASP A N 1
ATOM 719 C CA . ASP A 1 101 ? -7.862 2.288 7.197 1.00 98.38 101 ASP A CA 1
ATOM 720 C C . ASP A 1 101 ? -8.293 0.996 7.901 1.00 98.38 101 ASP A C 1
ATOM 722 O O . ASP A 1 101 ? -8.908 1.052 8.963 1.00 98.38 101 ASP A O 1
ATOM 726 N N . ALA A 1 102 ? -7.891 -0.171 7.387 1.00 98.44 102 ALA A N 1
ATOM 727 C CA . ALA A 1 102 ? -8.241 -1.459 7.987 1.00 98.44 102 ALA A CA 1
ATOM 728 C C . ALA A 1 102 ? -7.679 -1.638 9.409 1.00 98.44 102 ALA A C 1
ATOM 730 O O . ALA A 1 102 ? -8.362 -2.157 10.293 1.00 98.44 102 ALA A O 1
ATOM 731 N N . VAL A 1 103 ? -6.440 -1.201 9.656 1.00 98.19 103 VAL A N 1
ATOM 732 C CA . VAL A 1 103 ? -5.821 -1.262 10.990 1.00 98.19 103 VAL A CA 1
ATOM 733 C C . VAL A 1 103 ? -6.515 -0.299 11.961 1.00 98.19 103 VAL A C 1
ATOM 735 O O . VAL A 1 103 ? -6.795 -0.680 13.100 1.00 98.19 103 VAL A O 1
ATOM 738 N N . SER A 1 104 ? -6.846 0.915 11.513 1.00 97.81 104 SER A N 1
ATOM 739 C CA . SER A 1 104 ? -7.615 1.881 12.304 1.00 97.81 104 SER A CA 1
ATOM 740 C C . SER A 1 104 ? -9.028 1.388 12.619 1.00 97.81 104 SER A C 1
ATOM 742 O O . SER A 1 104 ? -9.474 1.493 13.761 1.00 97.81 104 SER A O 1
ATOM 744 N N . GLU A 1 105 ? -9.734 0.808 11.647 1.00 97.50 105 GLU A N 1
ATOM 745 C CA . GLU A 1 105 ? -11.075 0.233 11.825 1.00 97.50 105 GLU A CA 1
ATOM 746 C C . GLU A 1 105 ? -11.078 -0.962 12.787 1.00 97.50 105 GLU A C 1
ATOM 748 O O . GLU A 1 105 ? -12.049 -1.162 13.521 1.00 97.50 105 GLU A O 1
ATOM 753 N N . ALA A 1 106 ? -9.977 -1.715 12.848 1.00 96.06 106 ALA A N 1
ATOM 754 C CA . ALA A 1 106 ? -9.763 -2.772 13.835 1.00 96.06 106 ALA A CA 1
ATOM 755 C C . ALA A 1 106 ? -9.475 -2.241 15.258 1.00 96.06 106 ALA A C 1
ATOM 757 O O . ALA A 1 106 ? -9.389 -3.032 16.198 1.00 96.06 106 ALA A O 1
ATOM 758 N N . GLY A 1 107 ? -9.376 -0.920 15.440 1.00 97.19 107 GLY A N 1
ATOM 759 C CA . GLY A 1 107 ? -9.217 -0.266 16.740 1.00 97.19 107 GLY A CA 1
ATOM 760 C C . GLY A 1 107 ? -7.769 -0.081 17.189 1.00 97.19 107 GLY A C 1
ATOM 761 O O . GLY A 1 107 ? -7.538 0.099 18.384 1.00 97.19 107 GLY A O 1
ATOM 762 N N . TYR A 1 108 ? -6.807 -0.132 16.267 1.00 98.06 108 TYR A N 1
ATOM 763 C CA . TYR A 1 108 ? -5.384 0.095 16.533 1.00 98.06 108 TYR A CA 1
ATOM 764 C C . TYR A 1 108 ? -4.919 1.449 15.980 1.00 98.06 108 TYR A C 1
ATOM 766 O O . TYR A 1 108 ? -5.593 2.052 15.147 1.00 98.06 108 TYR A O 1
ATOM 774 N N . GLU A 1 109 ? -3.752 1.919 16.422 1.00 97.94 109 GLU A N 1
ATOM 775 C CA . GLU A 1 109 ? -3.158 3.183 15.965 1.00 97.94 109 GLU A CA 1
ATOM 776 C C . GLU A 1 109 ? -2.043 2.912 14.932 1.00 97.94 109 GLU A C 1
ATOM 778 O O . GLU A 1 109 ? -0.925 2.543 15.311 1.00 97.94 109 GLU A O 1
ATOM 783 N N . PRO A 1 110 ? -2.311 3.033 13.619 1.00 98.06 110 PRO A N 1
ATOM 784 C CA . PRO A 1 110 ? -1.302 2.790 12.599 1.00 98.06 110 PRO A CA 1
ATOM 785 C C . PRO A 1 110 ? -0.331 3.965 12.461 1.00 98.06 110 PRO A C 1
ATOM 787 O O . PRO A 1 110 ? -0.725 5.129 12.437 1.00 98.06 110 PRO A O 1
ATOM 790 N N . PHE A 1 111 ? 0.945 3.669 12.225 1.00 97.62 111 PHE A N 1
ATOM 791 C CA . PHE A 1 111 ? 1.915 4.675 11.791 1.00 97.62 111 PHE A CA 1
ATOM 792 C C . PHE A 1 111 ? 2.857 4.125 10.723 1.00 97.62 111 PHE A C 1
ATOM 794 O O . PHE A 1 111 ? 3.224 2.952 10.728 1.00 97.62 111 PHE A O 1
ATOM 801 N N . VAL A 1 112 ? 3.277 4.983 9.792 1.00 96.25 112 VAL A N 1
ATOM 802 C CA . VAL A 1 112 ? 4.175 4.588 8.701 1.00 96.25 112 VAL A CA 1
ATOM 803 C C . VAL A 1 112 ? 5.625 4.624 9.172 1.00 96.25 112 VAL A C 1
ATOM 805 O O . VAL A 1 112 ? 6.113 5.642 9.661 1.00 96.25 112 VAL A O 1
ATOM 808 N N . PHE A 1 113 ? 6.333 3.517 8.964 1.00 94.06 113 PHE A N 1
ATOM 809 C CA . PHE A 1 113 ? 7.757 3.380 9.229 1.00 94.06 113 PHE A CA 1
ATOM 810 C C . PHE A 1 113 ? 8.500 3.035 7.926 1.00 94.06 113 PHE A C 1
ATOM 812 O O . PHE A 1 113 ? 8.123 2.084 7.236 1.00 94.06 113 PHE A O 1
ATOM 819 N N . PRO A 1 114 ? 9.562 3.768 7.548 1.00 90.69 114 PRO A N 1
ATOM 820 C CA . PRO A 1 114 ? 10.292 3.485 6.316 1.00 90.69 114 PRO A CA 1
ATOM 821 C C . PRO A 1 114 ? 11.023 2.135 6.402 1.00 90.69 114 PRO A C 1
ATOM 823 O O . PRO A 1 114 ? 11.885 1.926 7.253 1.00 90.69 114 PRO A O 1
ATOM 826 N N . ALA A 1 115 ? 10.729 1.222 5.477 1.00 86.56 115 ALA A N 1
ATOM 827 C CA . ALA A 1 115 ? 11.298 -0.128 5.432 1.00 86.56 115 ALA A CA 1
ATOM 828 C C . ALA A 1 115 ? 12.408 -0.264 4.369 1.00 86.56 115 ALA A C 1
ATOM 830 O O . ALA A 1 115 ? 12.414 -1.194 3.564 1.00 86.56 115 ALA A O 1
ATOM 831 N N . MET A 1 116 ? 13.352 0.683 4.327 1.00 78.94 116 MET A N 1
ATOM 832 C CA . MET A 1 116 ? 14.388 0.728 3.277 1.00 78.94 116 MET A CA 1
ATOM 833 C C . MET A 1 116 ? 15.670 -0.062 3.601 1.00 78.94 116 MET A C 1
ATOM 835 O O . MET A 1 116 ? 16.468 -0.329 2.698 1.00 78.94 116 MET A O 1
ATOM 839 N N . GLY A 1 117 ? 15.847 -0.507 4.851 1.00 73.38 117 GLY A N 1
ATOM 840 C CA . GLY A 1 117 ? 17.058 -1.196 5.314 1.00 73.38 117 GLY A CA 1
ATOM 841 C C . GLY A 1 117 ? 18.226 -0.226 5.537 1.00 73.38 117 GLY A C 1
ATOM 842 O O . GLY A 1 117 ? 18.012 0.910 5.932 1.00 73.38 117 GLY A O 1
ATOM 843 N N . SER A 1 118 ? 19.469 -0.649 5.275 1.00 74.00 118 SER A N 1
ATOM 844 C CA . SER A 1 118 ? 20.680 0.185 5.445 1.00 74.00 118 SER A CA 1
ATOM 845 C C . SER A 1 118 ? 20.816 1.337 4.440 1.00 74.00 118 SER A C 1
ATOM 847 O O . SER A 1 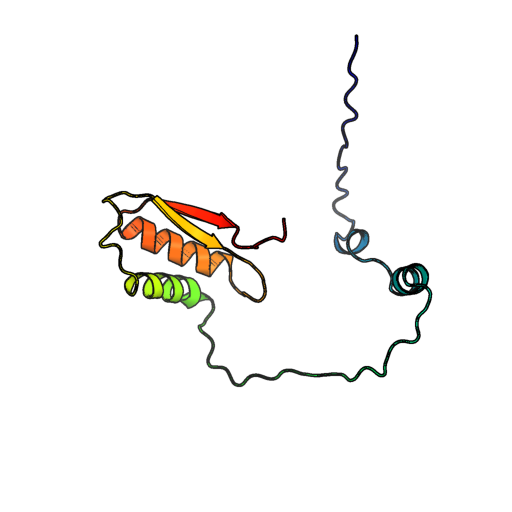118 ? 21.832 2.025 4.432 1.00 74.00 118 SER A O 1
ATOM 849 N N . HIS A 1 119 ? 19.853 1.478 3.534 1.00 60.22 119 HIS A N 1
ATOM 850 C CA . HIS A 1 119 ? 19.819 2.551 2.555 1.00 60.22 119 HIS A CA 1
ATOM 851 C C . HIS A 1 119 ? 19.063 3.710 3.206 1.00 60.22 119 HIS A C 1
ATOM 853 O O . HIS A 1 119 ? 17.836 3.661 3.304 1.00 60.22 119 HIS A O 1
ATOM 859 N N . GLY A 1 120 ? 19.806 4.694 3.705 1.00 49.12 120 GLY A N 1
ATOM 860 C CA . GLY A 1 120 ? 19.300 5.903 4.348 1.00 49.12 120 GLY A CA 1
ATOM 861 C C . GLY A 1 120 ? 20.220 7.078 4.078 1.00 49.12 120 GLY A C 1
ATOM 862 O O . GLY A 1 120 ? 21.423 6.826 3.837 1.00 49.12 120 GLY A O 1
#